Protein AF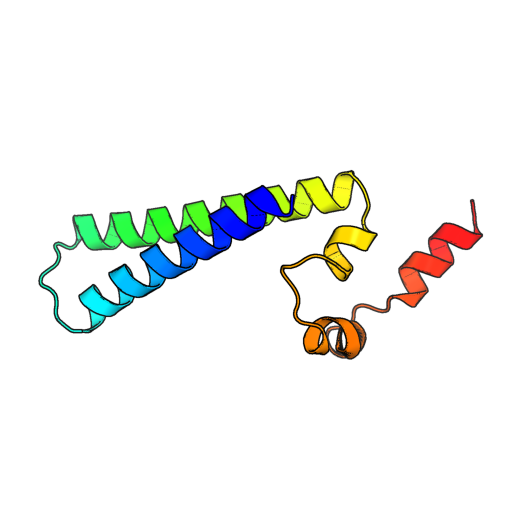-A0A1D6H6Q5-F1 (afdb_monomer_lite)

Organism: Zea mays (NCBI:txid4577)

Sequence (93 aa):
MEIDYSHWVDEQKRHTAELTSVLQGQQTSELELRLLVETGLSNYERLFRIKAAAANADVFYVMSGLWKTPAERFFLWIGGFRPSDVLKKCRTI

Structure (mmCIF, N/CA/C/O backbone):
data_AF-A0A1D6H6Q5-F1
#
_entry.id   AF-A0A1D6H6Q5-F1
#
loop_
_atom_site.group_PDB
_atom_site.id
_atom_site.type_symbol
_atom_site.label_atom_id
_atom_site.label_alt_id
_atom_site.label_comp_id
_atom_site.label_asym_id
_atom_site.label_entity_id
_atom_site.label_seq_id
_atom_site.pdbx_PDB_ins_code
_atom_site.Cartn_x
_atom_site.Cartn_y
_atom_site.Cartn_z
_atom_site.occupancy
_atom_site.B_iso_or_equiv
_atom_site.auth_seq_id
_atom_site.auth_comp_id
_atom_site.auth_asym_id
_atom_site.auth_atom_id
_atom_site.pdbx_PDB_model_num
ATOM 1 N N . MET A 1 1 ? 5.091 8.968 -9.692 1.00 77.50 1 MET A N 1
ATOM 2 C CA . MET A 1 1 ? 5.296 7.564 -9.260 1.00 77.50 1 MET A CA 1
ATOM 3 C C . MET A 1 1 ? 5.728 7.464 -7.806 1.00 77.50 1 MET A C 1
ATOM 5 O O . MET A 1 1 ? 4.948 6.960 -7.013 1.00 77.50 1 MET A O 1
ATOM 9 N N . GLU A 1 2 ? 6.926 7.928 -7.431 1.00 82.75 2 GLU A N 1
ATOM 10 C CA . GLU A 1 2 ? 7.386 7.853 -6.030 1.00 82.75 2 GLU A CA 1
ATOM 11 C C . GLU A 1 2 ? 6.589 8.770 -5.101 1.00 82.75 2 GLU A C 1
ATOM 13 O O . GLU A 1 2 ? 6.135 8.317 -4.057 1.00 82.75 2 GLU A O 1
ATOM 18 N N . ILE A 1 3 ? 6.336 10.009 -5.536 1.00 88.19 3 ILE A N 1
ATOM 19 C CA . ILE A 1 3 ? 5.467 10.964 -4.833 1.00 88.19 3 ILE A CA 1
ATOM 20 C C . ILE A 1 3 ? 4.042 10.396 -4.715 1.00 88.19 3 ILE A C 1
ATOM 22 O O . ILE A 1 3 ? 3.484 10.321 -3.628 1.00 88.19 3 ILE A O 1
ATOM 26 N N . ASP A 1 4 ? 3.455 9.903 -5.811 1.00 89.25 4 ASP A N 1
ATOM 27 C CA . ASP A 1 4 ? 2.105 9.314 -5.765 1.00 89.25 4 ASP A CA 1
ATOM 28 C C . ASP A 1 4 ? 2.019 8.123 -4.806 1.00 89.25 4 ASP A C 1
ATOM 30 O O . ASP A 1 4 ? 1.020 7.961 -4.104 1.00 89.25 4 ASP A O 1
ATOM 34 N N . TYR A 1 5 ? 3.074 7.303 -4.762 1.00 90.75 5 TYR A N 1
ATOM 35 C CA . TYR A 1 5 ? 3.168 6.182 -3.841 1.00 90.75 5 TYR A CA 1
ATOM 36 C C . TYR A 1 5 ? 3.344 6.638 -2.389 1.00 90.75 5 TYR A C 1
ATOM 38 O O . TYR A 1 5 ? 2.674 6.092 -1.519 1.00 90.75 5 TYR A O 1
ATOM 46 N N . SER A 1 6 ? 4.176 7.644 -2.101 1.00 92.44 6 SER A N 1
ATOM 47 C CA . SER A 1 6 ? 4.325 8.158 -0.733 1.00 92.44 6 SER A CA 1
ATOM 48 C C . SER A 1 6 ? 3.006 8.729 -0.211 1.00 92.44 6 SER A C 1
ATOM 50 O O . SER A 1 6 ? 2.568 8.359 0.874 1.00 92.44 6 SER A O 1
ATOM 52 N N . HIS A 1 7 ? 2.302 9.512 -1.033 1.00 93.69 7 HIS A N 1
ATOM 53 C CA . HIS A 1 7 ? 0.958 9.992 -0.708 1.00 93.69 7 HIS A CA 1
ATOM 54 C C . HIS A 1 7 ? -0.039 8.846 -0.496 1.00 93.69 7 HIS A C 1
ATOM 56 O O . HIS A 1 7 ? -0.905 8.932 0.370 1.00 93.69 7 HIS A O 1
ATOM 62 N N . TRP A 1 8 ? 0.053 7.773 -1.286 1.00 95.06 8 TRP A N 1
ATOM 63 C CA . TRP A 1 8 ? -0.773 6.584 -1.081 1.00 95.06 8 TRP A CA 1
ATOM 64 C C . TRP A 1 8 ? -0.470 5.892 0.256 1.00 95.06 8 TRP A C 1
ATOM 66 O O . TRP A 1 8 ? -1.398 5.471 0.944 1.00 95.06 8 TRP A O 1
ATOM 76 N N . VAL A 1 9 ? 0.806 5.796 0.645 1.00 95.25 9 VAL A N 1
ATOM 77 C CA . VAL A 1 9 ? 1.228 5.205 1.926 1.00 95.25 9 VAL A CA 1
ATOM 78 C C . VAL A 1 9 ? 0.673 5.995 3.105 1.00 95.25 9 VAL A C 1
ATOM 80 O O . VAL A 1 9 ? 0.182 5.392 4.059 1.00 95.25 9 VAL A O 1
ATOM 83 N N . ASP A 1 10 ? 0.737 7.323 3.052 1.00 95.62 10 ASP A N 1
ATOM 84 C CA . ASP A 1 10 ? 0.222 8.173 4.127 1.00 95.62 10 ASP A CA 1
ATOM 85 C C . ASP A 1 10 ? -1.295 8.021 4.276 1.00 95.62 10 ASP A C 1
ATOM 87 O O . ASP A 1 10 ? -1.798 7.823 5.384 1.00 95.62 10 ASP A O 1
ATOM 91 N N . GLU A 1 11 ? -2.015 7.989 3.155 1.00 95.31 11 GLU A N 1
ATOM 92 C CA . GLU A 1 11 ? -3.458 7.756 3.147 1.00 95.31 11 GLU A CA 1
ATOM 93 C C . GLU A 1 11 ? -3.826 6.354 3.656 1.00 95.31 11 GLU A C 1
ATOM 95 O O . GLU A 1 11 ? -4.755 6.188 4.446 1.00 95.31 11 GLU A O 1
ATOM 100 N N . GLN A 1 12 ? -3.052 5.334 3.279 1.00 96.00 12 GLN A N 1
ATOM 101 C CA . GLN A 1 12 ? -3.253 3.973 3.769 1.00 96.00 12 GLN A CA 1
ATOM 102 C C . GLN A 1 12 ? -3.037 3.872 5.285 1.00 96.00 12 GLN A C 1
ATOM 104 O O . GLN A 1 12 ? -3.792 3.173 5.966 1.00 96.00 12 GLN A O 1
ATOM 109 N N . LYS A 1 13 ? -2.028 4.563 5.832 1.00 96.38 13 LYS A N 1
ATOM 110 C CA . LYS A 1 13 ? -1.789 4.618 7.283 1.00 96.38 13 LYS A CA 1
ATOM 111 C C . LYS A 1 13 ? -2.956 5.279 8.006 1.00 96.38 13 LYS A C 1
ATOM 113 O O . LYS A 1 13 ? -3.403 4.748 9.020 1.00 96.38 13 LYS A O 1
ATOM 118 N N . ARG A 1 14 ? -3.466 6.390 7.464 1.00 95.44 14 ARG A N 1
ATOM 119 C CA . ARG A 1 14 ? -4.633 7.098 8.002 1.00 95.44 14 ARG A CA 1
ATOM 120 C C . ARG A 1 14 ? -5.861 6.185 8.043 1.00 95.44 14 ARG A C 1
ATOM 122 O O . ARG A 1 14 ? -6.422 5.995 9.117 1.00 95.44 14 ARG A O 1
ATOM 129 N N . HIS A 1 15 ? -6.208 5.542 6.926 1.00 94.50 15 HIS A N 1
ATOM 130 C CA . HIS A 1 15 ? -7.337 4.603 6.869 1.00 94.50 15 HIS A CA 1
ATOM 131 C C . HIS A 1 15 ? -7.173 3.401 7.798 1.00 94.50 15 HIS A C 1
ATOM 133 O O . HIS A 1 15 ? -8.128 2.984 8.447 1.00 94.50 15 HIS A O 1
ATOM 139 N N . THR A 1 16 ? -5.964 2.842 7.891 1.00 95.31 16 THR A N 1
ATOM 140 C CA . THR A 1 16 ? -5.697 1.710 8.790 1.00 95.31 16 THR A CA 1
ATOM 141 C C . THR A 1 16 ? -5.891 2.110 10.252 1.00 95.31 16 THR A C 1
ATOM 143 O O . THR A 1 16 ? -6.463 1.340 11.024 1.00 95.31 16 THR A O 1
ATOM 146 N N . ALA A 1 17 ? -5.445 3.309 10.638 1.00 95.75 17 ALA A N 1
ATOM 147 C CA . ALA A 1 17 ? -5.639 3.824 11.990 1.00 95.75 17 ALA A CA 1
ATOM 148 C C . ALA A 1 17 ? -7.127 4.037 12.309 1.00 95.75 17 ALA A C 1
ATOM 150 O O . ALA A 1 17 ? -7.577 3.652 13.384 1.00 95.75 17 ALA A O 1
ATOM 151 N N . GLU A 1 18 ? -7.888 4.578 11.357 1.00 94.44 18 GLU A N 1
ATOM 152 C CA . GLU A 1 18 ? -9.330 4.809 11.488 1.00 94.44 18 GLU A CA 1
ATOM 153 C C . GLU A 1 18 ? -10.112 3.492 11.616 1.00 94.44 18 GLU A C 1
ATOM 155 O O . GLU A 1 18 ? -10.870 3.303 12.559 1.00 94.44 18 GLU A O 1
ATOM 160 N N . LEU A 1 19 ? -9.854 2.508 10.747 1.00 94.56 19 LEU A N 1
ATOM 161 C CA . LEU A 1 19 ? -10.457 1.175 10.870 1.00 94.56 19 LEU A CA 1
ATOM 162 C C . LEU A 1 19 ? -10.096 0.505 12.203 1.00 94.56 19 LEU A C 1
ATOM 164 O O . LEU A 1 19 ? -10.935 -0.144 12.825 1.00 94.56 19 LEU A O 1
ATOM 168 N N . THR A 1 20 ? -8.855 0.677 12.662 1.00 95.44 20 THR A N 1
ATOM 169 C CA . THR A 1 20 ? -8.412 0.136 13.951 1.00 95.44 20 THR A CA 1
ATOM 170 C C . THR A 1 20 ? -9.163 0.780 15.117 1.00 95.44 20 THR A C 1
ATOM 172 O O . THR A 1 20 ? -9.546 0.061 16.037 1.00 95.44 20 THR A O 1
ATOM 175 N N . SER A 1 21 ? -9.423 2.093 15.090 1.00 95.56 21 SER A N 1
ATOM 176 C CA . SER A 1 21 ? -10.173 2.753 16.167 1.00 95.56 21 SER A CA 1
ATOM 177 C C . SER A 1 21 ? -11.624 2.270 16.232 1.00 95.56 21 SER A C 1
ATOM 179 O O . SER A 1 21 ? -12.135 2.016 17.325 1.00 95.56 21 SER A O 1
ATOM 181 N N . VAL A 1 22 ? -12.257 2.039 15.075 1.00 95.06 22 VAL A N 1
ATOM 182 C CA . VAL A 1 22 ? -13.595 1.430 14.992 1.00 95.06 22 VAL A CA 1
ATOM 183 C C . VAL A 1 22 ? -13.601 0.038 15.626 1.00 95.06 22 VAL A C 1
ATOM 185 O O . VAL A 1 22 ? -14.441 -0.255 16.476 1.00 95.06 22 VAL A O 1
ATOM 188 N N . LEU A 1 23 ? -12.619 -0.805 15.289 1.00 91.88 23 LEU A N 1
ATOM 189 C CA . LEU A 1 23 ? -12.483 -2.147 15.872 1.00 91.88 23 LEU A CA 1
ATOM 190 C C . LEU A 1 23 ? -12.206 -2.126 17.383 1.00 91.88 23 LEU A C 1
ATOM 192 O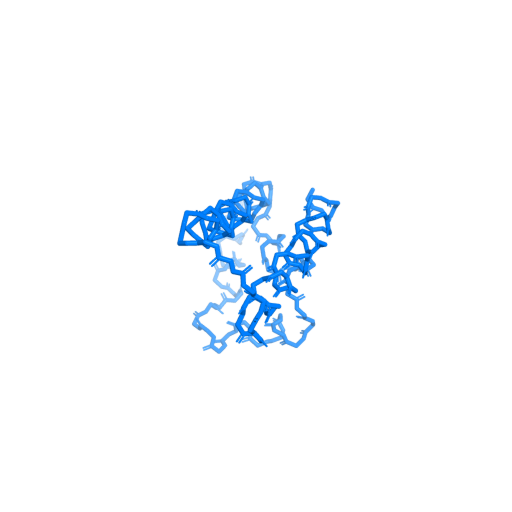 O . LEU A 1 23 ? -12.583 -3.059 18.088 1.00 91.88 23 LEU A O 1
ATOM 196 N N . GLN A 1 24 ? -11.567 -1.070 17.890 1.00 95.44 24 GLN A N 1
ATOM 197 C CA . GLN A 1 24 ? -11.270 -0.884 19.314 1.00 95.44 24 GLN A CA 1
ATOM 198 C C . GLN A 1 24 ? -12.462 -0.362 20.135 1.00 95.44 24 GLN A C 1
ATOM 200 O O . GLN A 1 24 ? -12.316 -0.115 21.331 1.00 95.44 24 GLN A O 1
ATOM 205 N N . GLY A 1 25 ? -13.646 -0.235 19.529 1.00 90.50 25 GLY A N 1
ATOM 206 C CA . GLY A 1 25 ? -14.880 0.118 20.231 1.00 90.50 25 GLY A CA 1
ATOM 207 C C . GLY A 1 25 ? -15.315 1.570 20.055 1.00 90.50 25 GLY A C 1
ATOM 208 O O . GLY A 1 25 ? -16.225 2.014 20.758 1.00 90.50 25 GLY A O 1
ATOM 209 N N . GLN A 1 26 ? -14.713 2.315 19.121 1.00 93.19 26 GLN A N 1
ATOM 210 C CA . GLN A 1 26 ? -15.271 3.598 18.704 1.00 93.19 26 GLN A CA 1
ATOM 211 C C . GLN A 1 26 ? -16.658 3.367 18.089 1.00 93.19 26 GLN A C 1
ATOM 213 O O .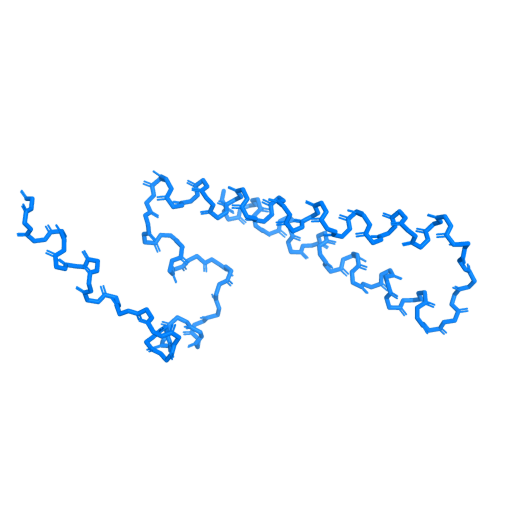 GLN A 1 26 ? -16.797 2.730 17.043 1.00 93.19 26 GLN A O 1
ATOM 218 N N . GLN A 1 27 ? -17.686 3.909 18.745 1.00 91.44 27 GLN A N 1
ATOM 219 C CA . GLN A 1 27 ? -19.063 3.869 18.257 1.00 91.44 27 GLN A CA 1
ATOM 220 C C . GLN A 1 27 ? -19.126 4.505 16.869 1.00 91.44 27 GLN A C 1
ATOM 222 O O . GLN A 1 27 ? -18.838 5.689 16.710 1.00 91.44 27 GLN A O 1
ATOM 227 N N . THR A 1 28 ? -19.476 3.691 15.880 1.00 93.12 28 THR A N 1
ATOM 228 C CA . THR A 1 28 ? -19.515 4.058 14.464 1.00 93.12 28 THR A CA 1
ATOM 229 C C . THR A 1 28 ? -20.771 3.443 13.874 1.00 93.12 28 THR A C 1
ATOM 231 O O . THR A 1 28 ? -21.074 2.277 14.142 1.00 93.12 28 THR A O 1
ATOM 234 N N . SER A 1 29 ? -21.537 4.215 13.110 1.00 94.94 29 SER A N 1
ATOM 235 C CA . SER A 1 29 ? -22.736 3.693 12.458 1.00 94.94 29 SER A CA 1
ATOM 236 C C . SER A 1 29 ? -22.374 2.681 11.365 1.00 94.94 29 SER A C 1
ATOM 238 O O . SER A 1 29 ? -21.285 2.714 10.793 1.00 94.94 29 SER A O 1
ATOM 240 N N . GLU A 1 30 ? -23.305 1.787 11.021 1.00 94.19 30 GLU A N 1
ATOM 241 C CA . GLU A 1 30 ? -23.089 0.831 9.925 1.00 94.19 30 GLU A CA 1
ATOM 242 C C . GLU A 1 30 ? -22.796 1.546 8.594 1.00 94.19 30 GLU A C 1
ATOM 244 O O . GLU A 1 30 ? -21.966 1.089 7.810 1.00 94.19 30 GLU A O 1
ATOM 249 N N . LEU A 1 31 ? -23.451 2.686 8.352 1.00 95.88 31 LEU A N 1
ATOM 250 C CA . LEU A 1 31 ? -23.238 3.495 7.154 1.00 95.88 31 LEU A CA 1
ATOM 251 C C . LEU A 1 31 ? -21.812 4.057 7.095 1.00 95.88 31 LEU A C 1
ATOM 253 O O . LEU A 1 31 ? -21.159 3.949 6.060 1.00 95.88 31 LEU A O 1
ATOM 257 N N . GLU A 1 32 ? -21.318 4.620 8.198 1.00 94.31 32 GLU A N 1
ATOM 258 C CA . GLU A 1 32 ? -19.942 5.124 8.287 1.00 94.31 32 GLU A CA 1
ATOM 259 C C . GLU A 1 32 ? -18.928 3.992 8.115 1.00 94.31 32 GLU A C 1
ATOM 261 O O . GLU A 1 32 ? -17.974 4.138 7.356 1.00 94.31 32 GLU A O 1
ATOM 266 N N . LEU A 1 33 ? -19.162 2.829 8.734 1.00 94.31 33 LEU A N 1
ATOM 267 C CA . LEU A 1 33 ? -18.291 1.665 8.569 1.00 94.31 33 LEU A CA 1
ATOM 268 C C . LEU A 1 33 ? -18.231 1.199 7.105 1.00 94.31 33 LEU A C 1
ATOM 270 O O . LEU A 1 33 ? -17.146 0.920 6.592 1.00 94.31 33 LEU A O 1
ATOM 274 N N . ARG A 1 34 ? -19.376 1.140 6.414 1.00 95.75 34 ARG A N 1
ATOM 275 C CA . ARG A 1 34 ? -19.431 0.813 4.979 1.00 95.75 34 ARG A CA 1
ATOM 276 C C . ARG A 1 34 ? -18.633 1.817 4.153 1.00 95.75 34 ARG A C 1
ATOM 278 O O . ARG A 1 34 ? -17.829 1.401 3.324 1.00 95.75 34 ARG A O 1
ATOM 285 N N . LEU A 1 35 ? -18.793 3.111 4.426 1.00 95.25 35 LEU A N 1
ATOM 286 C CA . LEU A 1 35 ? -18.060 4.165 3.729 1.00 95.25 35 LEU A CA 1
ATOM 287 C C . LEU A 1 35 ? -16.545 4.063 3.963 1.00 95.25 35 LEU A C 1
ATOM 289 O O . LEU A 1 35 ? -15.767 4.225 3.023 1.00 95.25 35 LEU A O 1
ATOM 293 N N . LEU A 1 36 ? -16.114 3.752 5.189 1.00 94.56 36 LEU A N 1
ATOM 294 C CA . LEU A 1 36 ? -14.703 3.510 5.506 1.00 94.56 36 LEU A CA 1
ATOM 295 C C . LEU A 1 36 ? -14.131 2.343 4.691 1.00 94.56 36 LEU A C 1
ATOM 297 O O . LEU A 1 36 ? -13.040 2.450 4.127 1.00 94.56 36 LEU A O 1
ATOM 301 N N . VAL A 1 37 ? -14.872 1.235 4.604 1.00 94.62 37 VAL A N 1
ATOM 302 C CA . VAL A 1 37 ? -14.469 0.061 3.817 1.00 94.62 37 VAL A CA 1
ATOM 303 C C . VAL A 1 37 ? -14.398 0.401 2.327 1.00 94.62 37 VAL A C 1
ATOM 305 O O . VAL A 1 37 ? -13.393 0.097 1.684 1.00 94.62 37 VAL A O 1
ATOM 308 N N . GLU A 1 38 ? -15.415 1.068 1.780 1.00 96.19 38 GLU A N 1
ATOM 309 C CA . GLU A 1 38 ? -15.438 1.507 0.378 1.00 96.19 38 GLU A CA 1
ATOM 310 C C . GLU A 1 38 ? -14.272 2.447 0.054 1.00 96.19 38 GLU A C 1
ATOM 312 O O . GLU A 1 38 ? -13.597 2.283 -0.966 1.00 96.19 38 GLU A O 1
ATOM 317 N N . THR A 1 39 ? -13.971 3.384 0.952 1.00 94.75 39 THR A N 1
ATOM 318 C CA . THR A 1 39 ? -12.839 4.306 0.800 1.00 94.75 39 THR A CA 1
ATOM 319 C C . THR A 1 39 ? -11.509 3.547 0.809 1.00 94.75 39 THR A C 1
ATOM 321 O O . THR A 1 39 ? -10.639 3.800 -0.030 1.00 94.75 39 THR A O 1
ATOM 324 N N . GLY A 1 40 ? -11.359 2.558 1.695 1.00 93.94 40 GLY A N 1
ATOM 325 C CA . GLY A 1 40 ? -10.192 1.678 1.723 1.00 93.94 40 GLY A CA 1
ATOM 326 C C . GLY A 1 40 ? -10.012 0.892 0.420 1.00 93.94 40 GLY A C 1
ATOM 327 O O . GLY A 1 40 ? -8.910 0.855 -0.131 1.00 93.94 40 GLY A O 1
ATOM 328 N N . LEU A 1 41 ? -11.091 0.313 -0.117 1.00 95.31 41 LEU A N 1
ATOM 329 C CA . LEU A 1 41 ? -11.074 -0.412 -1.394 1.00 95.31 41 LEU A CA 1
ATOM 330 C C . LEU A 1 41 ? -10.699 0.505 -2.566 1.00 95.31 41 LEU A C 1
ATOM 332 O O . LEU A 1 41 ? -9.817 0.162 -3.356 1.00 95.31 41 LEU A O 1
ATOM 336 N N . SER A 1 42 ? -11.283 1.702 -2.628 1.00 95.69 42 SER A N 1
ATOM 337 C CA . SER A 1 42 ? -10.942 2.723 -3.626 1.00 95.69 42 SER A CA 1
ATOM 338 C C . SER A 1 42 ? -9.462 3.133 -3.552 1.00 95.69 42 SER A C 1
ATOM 340 O O . SER A 1 42 ? -8.784 3.279 -4.576 1.00 95.69 42 SER A O 1
ATOM 342 N N . ASN A 1 43 ? -8.891 3.216 -2.344 1.00 95.19 43 ASN A N 1
ATOM 343 C CA . ASN A 1 43 ? -7.462 3.479 -2.183 1.00 95.19 43 ASN A CA 1
ATOM 344 C C . ASN A 1 43 ? -6.596 2.350 -2.782 1.00 95.19 43 ASN A C 1
ATOM 346 O O . ASN A 1 43 ? -5.559 2.625 -3.390 1.00 95.19 43 ASN A O 1
ATOM 350 N N . TYR A 1 44 ? -7.010 1.082 -2.687 1.00 95.50 44 TYR A N 1
ATOM 351 C CA . TYR A 1 44 ? -6.312 -0.020 -3.364 1.00 95.50 44 TYR A CA 1
ATOM 352 C C . TYR A 1 44 ? -6.413 0.066 -4.889 1.00 95.50 44 TYR A C 1
ATOM 354 O O . TYR A 1 44 ? -5.412 -0.168 -5.572 1.00 95.50 44 TYR A O 1
ATOM 362 N N . GLU A 1 45 ? -7.560 0.459 -5.447 1.00 95.88 45 GLU A N 1
ATOM 363 C CA . GLU A 1 45 ? -7.675 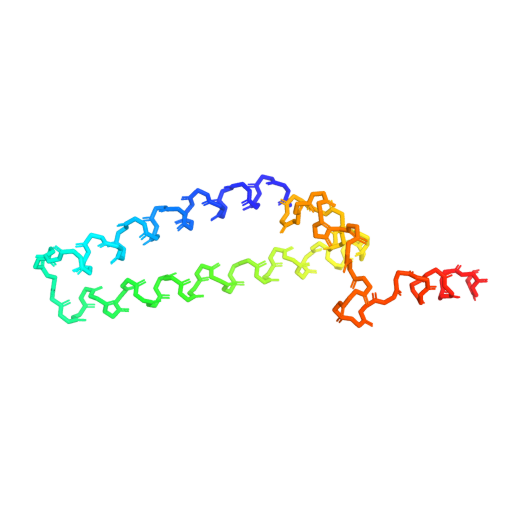0.700 -6.892 1.00 95.88 45 GLU A CA 1
ATOM 364 C C . GLU A 1 45 ? -6.669 1.758 -7.364 1.00 95.88 45 GLU A C 1
ATOM 366 O O . GLU A 1 45 ? -5.987 1.575 -8.380 1.00 95.88 45 GLU A O 1
ATOM 371 N N . ARG A 1 46 ? -6.503 2.838 -6.588 1.00 95.44 46 ARG A N 1
ATOM 372 C CA . ARG A 1 46 ? -5.487 3.865 -6.847 1.00 95.44 46 ARG A CA 1
ATOM 373 C C . ARG A 1 46 ? -4.068 3.285 -6.833 1.00 95.44 46 ARG A C 1
ATOM 375 O O . ARG A 1 46 ? -3.289 3.610 -7.730 1.00 95.44 46 ARG A O 1
ATOM 382 N N . LEU A 1 47 ? -3.732 2.398 -5.891 1.00 94.69 47 LEU A N 1
ATOM 383 C CA . LEU A 1 47 ? -2.426 1.720 -5.870 1.00 94.69 47 LEU A CA 1
ATOM 384 C C . LEU A 1 47 ? -2.173 0.936 -7.159 1.00 94.69 47 LEU A C 1
ATOM 386 O O . LEU A 1 47 ? -1.086 1.022 -7.736 1.00 94.69 47 LEU A O 1
ATOM 390 N N . PHE A 1 48 ? -3.161 0.161 -7.610 1.00 93.81 48 PHE A N 1
ATOM 391 C CA . PHE A 1 48 ? -3.026 -0.632 -8.829 1.00 93.81 48 PHE A CA 1
ATOM 392 C C . PHE A 1 48 ? -2.860 0.252 -10.064 1.00 93.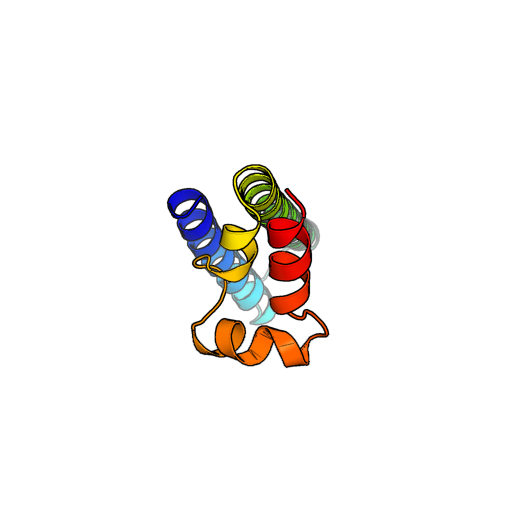81 48 PHE A C 1
ATOM 394 O O . PHE A 1 48 ? -2.035 -0.070 -10.916 1.00 93.81 48 PHE A O 1
ATOM 401 N N . ARG A 1 49 ? -3.541 1.403 -10.130 1.00 94.50 49 ARG A N 1
ATOM 402 C CA . ARG A 1 49 ? -3.333 2.391 -11.203 1.00 94.50 49 ARG A CA 1
ATOM 403 C C . ARG A 1 49 ? -1.916 2.967 -11.199 1.00 94.50 49 ARG A C 1
ATOM 405 O O . ARG A 1 49 ? -1.300 3.030 -12.259 1.00 94.50 49 ARG A O 1
ATOM 412 N N . ILE A 1 50 ? -1.367 3.318 -10.031 1.00 92.88 50 ILE A N 1
ATOM 413 C CA . ILE A 1 50 ? 0.027 3.791 -9.907 1.00 92.88 50 ILE A CA 1
ATOM 414 C C . ILE A 1 50 ? 1.001 2.709 -10.399 1.00 92.88 50 ILE A C 1
ATOM 416 O O . ILE A 1 50 ? 1.901 2.997 -11.188 1.00 92.88 50 ILE A O 1
ATOM 420 N N . LYS A 1 51 ? 0.801 1.451 -9.983 1.00 91.25 51 LYS A N 1
ATOM 421 C CA . LYS A 1 51 ? 1.639 0.317 -10.409 1.00 91.25 51 LYS A CA 1
ATOM 422 C C . LYS A 1 51 ? 1.518 0.024 -11.906 1.00 91.25 51 LYS A C 1
ATOM 424 O O . LYS A 1 51 ? 2.527 -0.270 -12.539 1.00 91.25 51 LYS A O 1
ATOM 429 N N . ALA A 1 52 ? 0.319 0.121 -12.477 1.00 91.81 52 ALA A N 1
ATOM 430 C CA . ALA A 1 52 ? 0.091 -0.066 -13.908 1.00 91.81 52 ALA A CA 1
ATOM 431 C C . ALA A 1 52 ? 0.757 1.042 -14.736 1.00 91.81 52 ALA A C 1
ATOM 433 O O . ALA A 1 52 ? 1.430 0.749 -15.720 1.00 91.81 52 ALA A O 1
ATOM 434 N N . ALA A 1 53 ? 0.641 2.303 -14.307 1.00 92.38 53 ALA A N 1
ATOM 435 C CA . ALA A 1 53 ? 1.337 3.421 -14.940 1.00 92.38 53 ALA A CA 1
ATOM 436 C C . ALA A 1 53 ? 2.862 3.236 -14.899 1.00 92.38 53 ALA A C 1
ATOM 438 O O . ALA A 1 53 ? 3.530 3.459 -15.905 1.00 92.38 53 ALA A O 1
ATOM 439 N N . ALA A 1 54 ? 3.401 2.756 -13.772 1.00 89.62 54 ALA A N 1
ATOM 440 C CA . ALA A 1 54 ? 4.816 2.418 -13.662 1.00 89.62 54 ALA A CA 1
ATOM 441 C C . ALA A 1 54 ? 5.227 1.305 -14.631 1.00 89.62 54 ALA A C 1
ATOM 443 O O . ALA A 1 54 ? 6.221 1.456 -15.330 1.00 89.62 54 ALA A O 1
ATOM 444 N N . ALA A 1 55 ? 4.436 0.231 -14.723 1.00 88.38 55 ALA A N 1
ATOM 445 C CA . ALA A 1 55 ? 4.683 -0.874 -15.648 1.00 88.38 55 ALA A CA 1
ATOM 446 C C . ALA A 1 55 ? 4.690 -0.430 -17.118 1.00 88.38 55 ALA A C 1
ATOM 448 O O .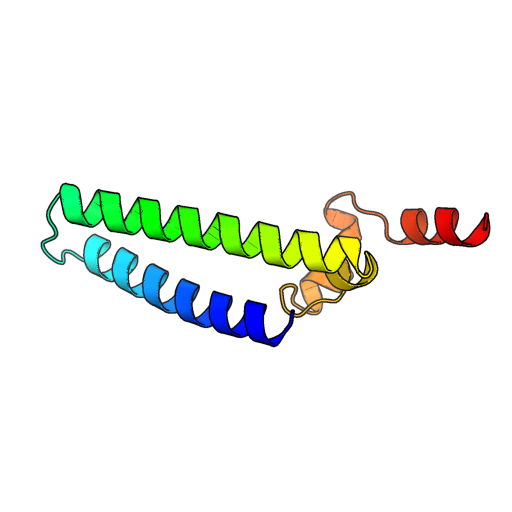 ALA A 1 55 ? 5.528 -0.885 -17.890 1.00 88.38 55 ALA A O 1
ATOM 449 N N . ASN A 1 56 ? 3.757 0.454 -17.486 1.00 89.00 56 ASN A N 1
ATOM 450 C CA . ASN A 1 56 ? 3.641 0.994 -18.839 1.00 89.00 56 ASN A CA 1
ATOM 451 C C . ASN A 1 56 ? 4.807 1.922 -19.201 1.00 89.00 56 ASN A C 1
ATOM 453 O O . ASN A 1 56 ? 5.152 2.018 -20.375 1.00 89.00 56 ASN A O 1
ATOM 457 N N . ALA A 1 57 ? 5.390 2.614 -18.218 1.00 89.62 57 ALA A N 1
ATOM 458 C CA . ALA A 1 57 ? 6.568 3.450 -18.427 1.00 89.62 57 ALA A CA 1
ATOM 459 C C . ALA A 1 57 ? 7.843 2.600 -18.538 1.00 89.62 57 ALA A C 1
ATOM 461 O O . ALA A 1 57 ? 8.585 2.728 -19.506 1.00 89.62 57 ALA A O 1
ATOM 462 N N . ASP A 1 58 ? 8.077 1.727 -17.556 1.00 86.38 58 ASP A N 1
ATOM 463 C CA . ASP A 1 58 ? 9.123 0.709 -17.578 1.00 86.38 58 ASP A CA 1
ATOM 464 C C . ASP A 1 58 ? 8.789 -0.398 -16.557 1.00 86.38 58 ASP A C 1
ATOM 466 O O . ASP A 1 58 ? 8.664 -0.171 -15.349 1.00 86.38 58 ASP A O 1
ATOM 470 N N . VAL A 1 59 ? 8.690 -1.636 -17.046 1.00 82.19 59 VAL A N 1
ATOM 471 C CA . VAL A 1 59 ? 8.396 -2.830 -16.245 1.00 82.19 59 VAL A CA 1
ATOM 472 C C . VAL A 1 59 ? 9.377 -3.034 -15.080 1.00 82.19 59 VAL A C 1
ATOM 474 O O . VAL A 1 59 ? 8.992 -3.594 -14.048 1.00 82.19 59 VAL A O 1
ATOM 477 N N . PHE A 1 60 ? 10.618 -2.541 -15.186 1.00 82.62 60 PHE A N 1
ATOM 478 C CA . PHE A 1 60 ? 11.596 -2.603 -14.101 1.00 82.62 60 PHE A CA 1
ATOM 479 C C . PHE A 1 60 ? 11.144 -1.820 -12.863 1.00 82.62 60 PHE A C 1
ATOM 481 O O . PHE A 1 60 ? 11.399 -2.289 -11.749 1.00 82.62 60 PHE A O 1
ATOM 488 N N . TYR A 1 61 ? 10.378 -0.730 -13.009 1.00 85.31 61 TYR A N 1
ATOM 489 C CA . TYR A 1 61 ? 9.858 0.022 -11.860 1.00 85.31 61 TYR A CA 1
ATOM 490 C C . TYR A 1 61 ? 8.949 -0.825 -10.972 1.00 85.31 61 TYR A C 1
ATOM 492 O O . TYR A 1 61 ? 9.021 -0.722 -9.750 1.00 85.31 61 TYR A O 1
ATOM 500 N N . VAL A 1 62 ? 8.138 -1.726 -11.537 1.00 82.38 62 VAL A N 1
ATOM 501 C CA . VAL A 1 62 ? 7.285 -2.641 -10.747 1.00 82.38 62 VAL A CA 1
ATOM 502 C C . VAL A 1 62 ? 8.115 -3.535 -9.826 1.00 82.38 62 VAL A C 1
ATOM 504 O O . VAL A 1 62 ? 7.666 -3.879 -8.723 1.00 82.38 62 VAL A O 1
ATOM 507 N N . MET A 1 63 ? 9.333 -3.884 -10.240 1.00 80.62 63 MET A N 1
ATOM 508 C CA . MET A 1 63 ? 10.253 -4.729 -9.480 1.00 80.62 63 MET A CA 1
ATOM 509 C C . MET A 1 63 ? 11.099 -3.942 -8.478 1.00 80.62 63 MET A C 1
ATOM 511 O O . MET A 1 63 ? 11.338 -4.446 -7.382 1.00 80.62 63 MET A O 1
ATOM 515 N N . SER A 1 64 ? 11.543 -2.736 -8.834 1.00 82.38 64 SER A N 1
ATOM 516 C CA . SER A 1 64 ? 12.505 -1.947 -8.053 1.00 82.38 64 SER A CA 1
ATOM 517 C C . SER A 1 64 ? 11.893 -0.811 -7.228 1.00 82.38 64 SER A C 1
ATOM 519 O O . SER A 1 64 ? 12.583 -0.267 -6.369 1.00 82.38 64 SER A O 1
ATOM 521 N N . GLY A 1 65 ? 10.623 -0.471 -7.456 1.00 83.88 65 GLY A N 1
ATOM 522 C CA . GLY A 1 65 ? 9.961 0.682 -6.852 1.00 83.88 65 GLY A CA 1
ATOM 523 C C . GLY A 1 65 ? 9.826 0.624 -5.328 1.00 83.88 65 GLY A C 1
ATOM 524 O O . GLY A 1 65 ? 9.925 -0.433 -4.698 1.00 83.88 65 GLY A O 1
ATOM 525 N N . LEU A 1 66 ? 9.532 1.789 -4.741 1.00 86.38 66 LEU A N 1
ATOM 526 C CA . LEU A 1 66 ? 9.424 2.017 -3.291 1.00 86.38 66 LEU A CA 1
ATOM 527 C C . LEU A 1 66 ? 8.365 1.152 -2.578 1.00 86.38 66 LEU A C 1
ATOM 529 O O . LEU A 1 66 ? 8.376 1.049 -1.355 1.00 86.38 66 LEU A O 1
ATOM 533 N N . TRP A 1 67 ? 7.462 0.509 -3.324 1.00 87.50 67 TRP A N 1
ATOM 534 C CA . TRP A 1 67 ? 6.450 -0.420 -2.804 1.00 87.50 67 TRP A CA 1
ATOM 535 C C . TRP A 1 67 ? 6.957 -1.825 -2.489 1.00 87.50 67 TRP A C 1
ATOM 537 O O . TRP A 1 67 ? 6.160 -2.666 -2.080 1.00 87.50 67 TRP A O 1
ATOM 547 N N . LYS A 1 68 ? 8.242 -2.108 -2.711 1.00 87.06 68 LYS A N 1
ATOM 548 C CA . LYS A 1 68 ? 8.893 -3.319 -2.207 1.00 87.06 68 LYS A CA 1
ATOM 549 C C . LYS A 1 68 ? 10.060 -2.941 -1.316 1.00 87.06 68 LYS A C 1
ATOM 551 O O . LYS A 1 68 ? 10.860 -2.073 -1.658 1.00 87.06 68 LYS A O 1
ATOM 556 N N . THR A 1 69 ? 10.207 -3.649 -0.214 1.00 87.25 69 THR A N 1
ATOM 557 C CA . THR A 1 69 ? 11.399 -3.619 0.627 1.00 87.25 69 THR A CA 1
ATOM 558 C C . THR A 1 69 ? 12.591 -4.264 -0.094 1.00 87.25 69 THR A C 1
ATOM 560 O O . THR A 1 69 ? 12.408 -5.093 -0.993 1.00 87.25 69 THR A O 1
ATOM 563 N N . PRO A 1 70 ? 13.841 -3.940 0.293 1.00 86.81 70 PRO A N 1
ATOM 564 C CA . PRO A 1 70 ? 15.020 -4.620 -0.245 1.00 86.81 70 PRO A CA 1
ATOM 565 C C . PRO A 1 70 ? 14.956 -6.148 -0.108 1.00 86.81 70 PRO A C 1
ATOM 567 O O . PRO A 1 70 ? 15.342 -6.856 -1.037 1.00 86.81 70 PRO A O 1
ATOM 570 N N . ALA A 1 71 ? 14.414 -6.649 1.008 1.00 89.12 71 ALA A N 1
ATOM 571 C CA . ALA A 1 71 ? 14.237 -8.079 1.245 1.00 89.12 71 ALA A CA 1
ATOM 572 C C . ALA A 1 71 ? 13.254 -8.709 0.242 1.00 89.12 71 ALA A C 1
ATOM 574 O O . ALA A 1 71 ? 13.586 -9.695 -0.409 1.00 89.12 71 ALA A O 1
ATOM 575 N N . GLU A 1 72 ? 12.079 -8.110 0.034 1.00 87.00 72 GLU A N 1
ATOM 576 C CA . GLU A 1 72 ? 11.098 -8.614 -0.941 1.00 87.00 72 GLU A CA 1
ATOM 577 C C . GLU A 1 72 ? 11.645 -8.617 -2.372 1.00 87.00 72 GLU A C 1
ATOM 579 O O . GLU A 1 72 ? 11.376 -9.544 -3.135 1.00 87.00 72 GLU A O 1
ATOM 584 N N . ARG A 1 73 ? 12.447 -7.608 -2.745 1.00 85.62 73 ARG A N 1
ATOM 585 C CA . ARG A 1 73 ? 13.094 -7.562 -4.066 1.00 85.62 73 ARG A CA 1
ATOM 586 C C . ARG A 1 73 ? 14.088 -8.703 -4.263 1.00 85.62 73 ARG A C 1
ATOM 588 O O . ARG A 1 73 ? 14.133 -9.291 -5.341 1.00 85.62 73 ARG A O 1
ATOM 595 N N . PHE A 1 74 ? 14.859 -9.031 -3.229 1.00 83.62 74 PHE A N 1
ATOM 596 C CA . PHE A 1 74 ? 15.812 -10.139 -3.268 1.00 83.62 74 PHE A CA 1
ATOM 597 C C . PHE A 1 74 ? 15.113 -11.499 -3.439 1.00 83.62 74 PHE A C 1
ATOM 599 O O . PHE A 1 74 ? 15.617 -12.377 -4.139 1.00 83.62 74 PHE A O 1
ATOM 606 N N . PHE A 1 75 ? 13.918 -11.657 -2.865 1.00 83.88 75 PHE A N 1
ATOM 607 C CA . PHE A 1 75 ? 13.157 -12.910 -2.869 1.00 83.88 75 PHE A CA 1
ATOM 608 C C . PHE A 1 75 ? 12.032 -12.987 -3.913 1.00 83.88 75 PHE A C 1
ATOM 610 O O . PHE A 1 75 ? 11.182 -13.872 -3.825 1.00 83.88 75 PHE A O 1
ATOM 617 N N . LEU A 1 76 ? 12.038 -12.136 -4.949 1.00 78.25 76 LEU A N 1
ATOM 618 C CA . LEU A 1 76 ? 11.029 -12.167 -6.026 1.00 78.25 76 LEU A CA 1
ATOM 619 C C . LEU A 1 76 ? 10.846 -13.563 -6.656 1.00 78.25 76 LEU A C 1
ATOM 621 O O . LEU A 1 76 ? 9.737 -13.933 -7.039 1.00 78.25 76 LEU A O 1
ATOM 625 N N . TRP A 1 77 ? 11.925 -14.346 -6.711 1.00 78.94 77 TRP A N 1
ATOM 626 C CA . TRP A 1 77 ? 11.960 -15.703 -7.258 1.00 78.94 77 TRP A CA 1
ATOM 627 C C . TRP A 1 77 ? 11.138 -16.728 -6.470 1.00 78.94 77 TRP A C 1
ATOM 629 O O . TRP A 1 77 ? 10.696 -17.716 -7.056 1.00 78.94 77 TRP A O 1
ATOM 639 N N . ILE A 1 78 ? 10.894 -16.498 -5.177 1.00 82.88 78 ILE A N 1
ATOM 640 C CA . ILE A 1 78 ? 10.079 -17.395 -4.345 1.00 82.88 78 ILE A CA 1
ATOM 641 C C . ILE A 1 78 ? 8.603 -17.325 -4.767 1.00 82.88 78 ILE A C 1
ATOM 643 O O . ILE A 1 78 ? 7.906 -18.334 -4.749 1.00 82.88 78 ILE A O 1
ATOM 647 N N . GLY A 1 79 ? 8.138 -16.162 -5.235 1.00 76.44 79 GLY A N 1
ATOM 648 C CA . GLY A 1 79 ? 6.770 -15.953 -5.723 1.00 76.44 79 GLY A CA 1
ATOM 649 C C . GLY A 1 79 ? 6.513 -16.436 -7.156 1.00 76.44 79 GLY A C 1
ATOM 650 O O . GLY A 1 79 ? 5.516 -16.046 -7.755 1.00 76.44 79 GLY A O 1
ATOM 651 N N . GLY A 1 80 ? 7.425 -17.218 -7.746 1.00 78.00 80 GLY A N 1
ATOM 652 C CA . GLY A 1 80 ? 7.312 -17.733 -9.117 1.00 78.00 80 GLY A CA 1
ATOM 653 C C . GLY A 1 80 ? 7.749 -16.759 -10.218 1.00 78.00 80 GLY A C 1
ATOM 654 O O . GLY A 1 80 ? 7.956 -17.182 -11.354 1.00 78.00 80 GLY A O 1
ATOM 655 N N . PHE A 1 81 ? 7.965 -15.479 -9.902 1.00 74.75 81 PHE A N 1
ATOM 656 C CA . PHE A 1 81 ? 8.510 -14.507 -10.847 1.00 74.75 81 PHE A CA 1
ATOM 657 C C . PHE A 1 81 ? 10.024 -14.693 -11.003 1.00 74.75 81 PHE A C 1
ATOM 659 O O . PHE A 1 81 ? 10.775 -14.520 -10.047 1.00 74.75 81 PHE A O 1
ATOM 666 N N . ARG A 1 82 ? 10.506 -15.006 -12.210 1.00 76.69 82 ARG A N 1
ATOM 667 C CA . ARG A 1 82 ? 11.944 -15.140 -12.494 1.00 76.69 82 ARG A CA 1
ATOM 668 C C . ARG A 1 82 ? 12.442 -13.900 -13.243 1.00 76.69 82 ARG A C 1
ATOM 670 O O . ARG A 1 82 ? 12.169 -13.781 -14.435 1.00 76.69 82 ARG A O 1
ATOM 677 N N . PRO A 1 83 ? 13.227 -13.003 -12.612 1.00 69.00 83 PRO A N 1
ATOM 678 C CA . PRO A 1 83 ? 13.743 -11.797 -13.273 1.00 69.00 83 PRO A CA 1
ATOM 679 C C . PRO A 1 83 ? 14.503 -12.076 -14.582 1.00 69.00 83 PRO A C 1
ATOM 681 O O . PRO A 1 83 ? 14.512 -11.255 -15.496 1.00 69.00 83 PRO A O 1
ATOM 684 N N . SER A 1 84 ? 15.105 -13.262 -14.708 1.00 73.56 84 SER A N 1
ATOM 685 C CA . SER A 1 84 ? 15.779 -13.704 -15.929 1.00 73.56 84 SER A CA 1
ATOM 686 C C . SER A 1 84 ? 14.852 -13.841 -17.141 1.00 73.56 84 SER A C 1
ATOM 688 O O . SER A 1 84 ? 15.330 -13.700 -18.263 1.00 73.56 84 SER A O 1
ATOM 690 N N . ASP A 1 85 ? 13.548 -14.064 -16.961 1.00 76.44 85 ASP A N 1
ATOM 691 C CA . ASP A 1 85 ? 12.601 -14.177 -18.077 1.00 76.44 85 ASP A CA 1
ATOM 692 C C . ASP A 1 85 ? 12.331 -12.828 -18.754 1.00 76.44 85 ASP A C 1
ATOM 694 O O . ASP A 1 85 ? 12.167 -12.779 -19.974 1.00 76.44 85 ASP A O 1
ATOM 698 N N . VAL A 1 86 ? 12.399 -11.726 -18.000 1.00 72.69 86 VAL A N 1
ATOM 699 C CA . VAL A 1 86 ? 12.373 -10.364 -18.560 1.00 72.69 86 VAL A CA 1
ATOM 700 C C . VAL A 1 86 ? 13.627 -10.123 -19.404 1.00 72.69 86 VAL A C 1
ATOM 702 O O . VAL A 1 86 ? 13.541 -9.702 -20.555 1.00 72.69 86 VAL A O 1
ATOM 705 N N . LEU A 1 87 ? 14.802 -10.489 -18.879 1.00 71.12 87 LEU A N 1
ATOM 706 C CA . LEU A 1 87 ? 16.080 -10.313 -19.579 1.00 71.12 87 LEU A CA 1
ATOM 707 C C . LEU A 1 87 ? 16.197 -11.166 -20.851 1.00 71.12 87 LEU A C 1
ATOM 709 O O . LEU A 1 87 ? 16.833 -10.744 -21.816 1.00 71.12 87 LEU A O 1
ATOM 713 N N . LYS A 1 88 ? 15.581 -12.355 -20.883 1.00 73.94 88 LYS A N 1
ATOM 714 C CA . LYS A 1 88 ? 15.514 -13.184 -22.099 1.00 73.94 88 LYS A CA 1
ATOM 715 C C . LYS A 1 88 ? 14.784 -12.467 -23.233 1.00 73.94 88 LYS A C 1
ATOM 717 O O . LYS A 1 88 ? 15.215 -12.581 -24.372 1.00 73.94 88 LYS A O 1
ATOM 722 N N . LYS A 1 89 ? 13.717 -11.722 -22.928 1.00 61.91 89 LYS A N 1
ATOM 723 C CA . LYS A 1 89 ? 12.948 -10.956 -23.920 1.00 61.91 89 LYS A CA 1
ATOM 724 C C . LYS A 1 89 ? 13.706 -9.722 -24.418 1.00 61.91 89 LYS A C 1
ATOM 726 O O . LYS A 1 89 ? 13.619 -9.415 -25.598 1.00 61.91 89 LYS A O 1
ATOM 731 N N . CYS A 1 90 ? 14.506 -9.075 -23.566 1.00 58.44 90 CYS A N 1
ATOM 732 C CA . CYS A 1 90 ? 15.348 -7.940 -23.965 1.00 58.44 90 CYS A CA 1
ATOM 733 C C . CYS A 1 90 ? 16.540 -8.323 -24.860 1.00 58.44 90 CYS A C 1
ATOM 735 O O . CYS A 1 90 ? 17.049 -7.465 -25.562 1.00 58.44 90 CYS A O 1
ATOM 737 N N . ARG A 1 91 ? 17.007 -9.581 -24.846 1.00 57.66 91 ARG A N 1
ATOM 738 C CA . ARG A 1 91 ? 18.148 -10.033 -25.674 1.00 57.66 91 ARG A CA 1
ATOM 739 C C . ARG A 1 91 ? 17.758 -10.371 -27.124 1.00 57.66 91 ARG A C 1
ATOM 741 O O . ARG A 1 91 ? 18.622 -10.705 -27.923 1.00 57.66 91 ARG A O 1
ATOM 748 N N . THR A 1 92 ? 16.465 -10.382 -27.443 1.00 51.75 92 THR A N 1
ATOM 749 C CA . THR A 1 92 ? 15.932 -10.753 -28.771 1.00 51.75 92 THR A CA 1
ATOM 750 C C . THR A 1 92 ? 15.406 -9.540 -29.552 1.00 51.75 92 THR A C 1
ATOM 752 O O . THR A 1 92 ? 14.748 -9.713 -30.573 1.00 51.75 92 THR A O 1
ATOM 755 N N . ILE A 1 93 ? 15.687 -8.329 -29.068 1.00 49.59 93 ILE A N 1
ATOM 756 C CA . ILE A 1 93 ? 15.464 -7.040 -29.737 1.00 49.59 93 ILE A CA 1
ATOM 757 C C . ILE A 1 93 ? 16.847 -6.441 -29.987 1.00 49.59 93 ILE A C 1
ATOM 759 O O . ILE A 1 93 ? 17.051 -5.886 -31.085 1.00 49.59 93 ILE A O 1
#

Secondary structure (DSSP, 8-state):
-HHHHHHHHHHHHHHHHHHHHHHTT----HHHHHHHHHHHHHHHHHHHHHHHHHHHH-HHHHHHSTTS-HHHHHTGGGGT--HHHHHHHHTT-

InterPro domains:
  IPR025422 Transcription factor TGA like domain [PF14144] (16-88)
  IPR025422 Transcription factor TGA like domain [PS51806] (1-93)

Radius of gyration: 17.76 Å; chains: 1; bounding box: 41×29×50 Å

Foldseek 3Di:
DQVLVVVLVVVLVVLVVVVVVVVVPDDDDPVRVVVSVVVNVVSVVSVVVVLVVLVVVPVVCNLVPPVDDPVCSVVVVVVVDDPVVVVVVVVVD

pLDDT: mean 87.22, std 10.31, range [49.59, 96.38]